Protein AF-A0A7Y3B6V1-F1 (afdb_monomer)

Sequence (100 aa):
MSAAIKAQRRPLSRLDRAIIALHGVVAVVFGIIGFLEADDPGWRDLQRFVIVMLVGLWVSGIVVVGVLARLVGNQVVRAVLLLAGPLLGIALLIGASTIG

Structure (mmCIF, N/CA/C/O backbone):
data_AF-A0A7Y3B6V1-F1
#
_entry.id   AF-A0A7Y3B6V1-F1
#
loop_
_atom_site.group_PDB
_atom_site.id
_atom_site.type_symbol
_atom_site.label_atom_id
_atom_site.label_alt_id
_atom_site.label_comp_id
_atom_site.label_asym_id
_atom_site.label_entity_id
_atom_site.label_seq_id
_atom_site.pdbx_PDB_ins_code
_atom_site.Cartn_x
_atom_site.Cartn_y
_atom_site.Cartn_z
_atom_site.occupancy
_atom_site.B_iso_or_equiv
_atom_site.auth_seq_id
_atom_site.auth_comp_id
_atom_site.auth_asym_id
_atom_site.auth_atom_id
_atom_site.pdbx_PDB_model_num
ATOM 1 N N . MET A 1 1 ? -24.713 -19.351 11.333 1.00 49.31 1 MET A N 1
ATOM 2 C CA . MET A 1 1 ? -23.521 -18.481 11.499 1.00 49.31 1 MET A CA 1
ATOM 3 C C . MET A 1 1 ? -23.397 -18.084 12.966 1.00 49.31 1 MET A C 1
ATOM 5 O O . MET A 1 1 ? -24.277 -17.395 13.462 1.00 49.31 1 MET A O 1
ATOM 9 N N . SER A 1 2 ? -22.369 -18.574 13.667 1.00 51.47 2 SER A N 1
ATOM 10 C CA . SER A 1 2 ? -22.216 -18.419 15.126 1.00 51.47 2 SER A CA 1
ATOM 11 C C . SER A 1 2 ? -21.959 -16.964 15.548 1.00 51.47 2 SER A C 1
ATOM 13 O O . SER A 1 2 ? -21.202 -16.245 14.890 1.00 51.47 2 SER A O 1
ATOM 15 N N . ALA A 1 3 ? -22.547 -16.544 16.674 1.00 48.59 3 ALA A N 1
ATOM 16 C CA . ALA A 1 3 ? -22.351 -15.235 17.309 1.00 48.59 3 ALA A CA 1
ATOM 17 C C . ALA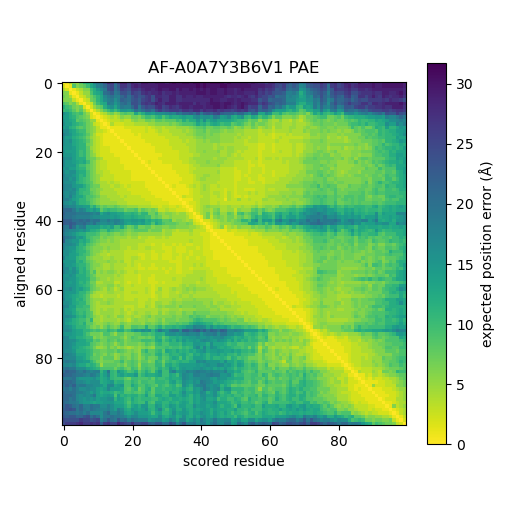 A 1 3 ? -20.869 -14.910 17.609 1.00 48.59 3 ALA A C 1
ATOM 19 O O . ALA A 1 3 ? -20.502 -13.737 17.676 1.00 48.59 3 ALA A O 1
ATOM 20 N N . ALA A 1 4 ? -20.001 -15.927 17.670 1.00 46.53 4 ALA A N 1
ATOM 21 C CA . ALA A 1 4 ? -18.551 -15.776 17.792 1.00 46.53 4 ALA A CA 1
ATOM 22 C C . ALA A 1 4 ? -17.911 -15.006 16.616 1.00 46.53 4 ALA A C 1
ATOM 24 O O . ALA A 1 4 ? -16.984 -14.229 16.826 1.00 46.53 4 ALA A O 1
ATOM 25 N N . ILE A 1 5 ? -18.449 -15.129 15.393 1.00 48.66 5 ILE A N 1
ATOM 26 C CA . ILE A 1 5 ? -17.951 -14.386 14.217 1.00 48.66 5 ILE A CA 1
ATOM 27 C C . ILE A 1 5 ? -18.364 -12.904 14.289 1.00 48.66 5 ILE A C 1
ATOM 29 O O . ILE A 1 5 ? -17.632 -12.026 13.831 1.00 48.66 5 ILE A O 1
ATOM 33 N N . LYS A 1 6 ? -19.522 -12.604 14.896 1.00 47.41 6 LYS A N 1
ATOM 34 C CA . LYS A 1 6 ? -20.002 -11.226 15.101 1.00 47.41 6 LYS A CA 1
ATOM 35 C C . LYS A 1 6 ? -19.250 -10.503 16.224 1.00 47.41 6 LYS A C 1
ATOM 37 O O . LYS A 1 6 ? -19.069 -9.294 16.133 1.00 4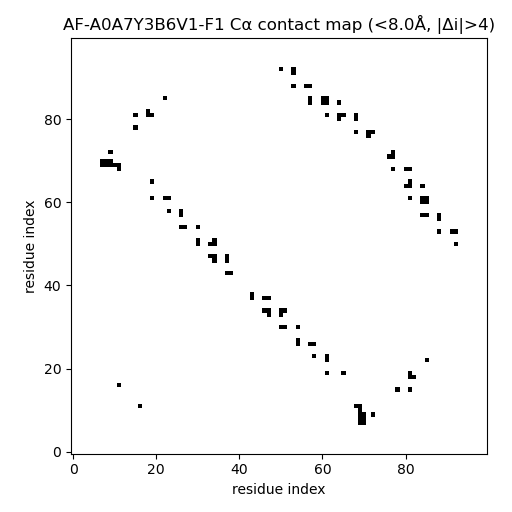7.41 6 LYS A O 1
ATOM 42 N N . ALA A 1 7 ? -18.782 -11.226 17.243 1.00 47.09 7 ALA A N 1
ATOM 43 C CA . ALA A 1 7 ? -18.111 -10.653 18.412 1.00 47.09 7 ALA A CA 1
ATOM 44 C C . ALA A 1 7 ? -16.664 -10.174 18.157 1.00 47.09 7 ALA A C 1
ATOM 46 O O . ALA A 1 7 ? -16.129 -9.403 18.950 1.00 47.09 7 ALA A O 1
ATOM 47 N N . GLN A 1 8 ? -16.017 -10.600 17.066 1.00 49.47 8 GLN A N 1
ATOM 48 C CA . GLN A 1 8 ? -14.555 -10.496 16.932 1.00 49.47 8 GLN A CA 1
ATOM 49 C C . GLN A 1 8 ? -14.035 -9.375 16.017 1.00 49.47 8 GLN A C 1
ATOM 51 O O . GLN A 1 8 ? -12.827 -9.211 15.881 1.00 49.47 8 GLN A O 1
ATOM 56 N N . ARG A 1 9 ? -14.908 -8.581 15.385 1.00 55.62 9 ARG A N 1
ATOM 57 C CA . ARG A 1 9 ? -14.488 -7.448 14.542 1.00 55.62 9 ARG A CA 1
ATOM 58 C C . ARG A 1 9 ? -14.760 -6.143 15.270 1.00 55.62 9 ARG A C 1
ATOM 60 O O . ARG A 1 9 ? -15.802 -5.525 15.061 1.00 55.62 9 ARG A O 1
ATOM 67 N N . ARG A 1 10 ? -13.825 -5.707 16.119 1.00 66.19 10 ARG A N 1
AT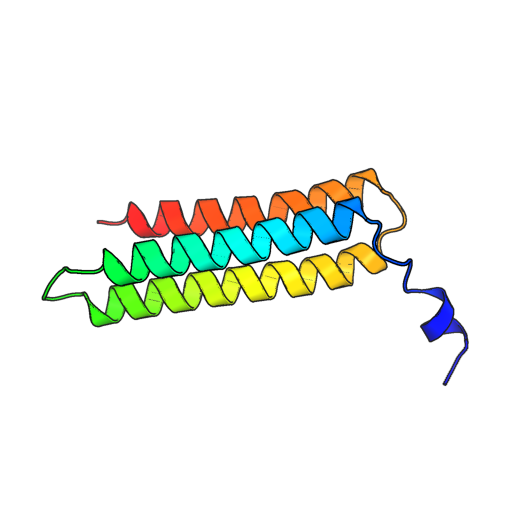OM 68 C CA . ARG A 1 10 ? -13.900 -4.343 16.656 1.00 66.19 10 ARG A CA 1
ATOM 69 C C . ARG A 1 10 ? -13.857 -3.362 15.475 1.00 66.19 10 ARG A C 1
ATOM 71 O O . ARG A 1 10 ? -12.989 -3.505 14.608 1.00 66.19 10 ARG A O 1
ATOM 78 N N . PRO A 1 11 ? -14.799 -2.408 15.384 1.00 71.75 11 PRO A N 1
ATOM 79 C CA . PRO A 1 11 ? -14.816 -1.461 14.282 1.00 71.75 11 PRO A CA 1
ATOM 80 C C . PRO A 1 11 ? -13.541 -0.616 14.313 1.00 71.75 11 PRO A C 1
ATOM 82 O O . PRO A 1 11 ? -13.116 -0.152 15.371 1.00 71.75 11 PRO A O 1
ATOM 85 N N . LEU A 1 12 ? -12.937 -0.419 13.140 1.00 74.62 12 LEU A N 1
ATOM 86 C CA . LEU A 1 12 ? -11.792 0.476 12.983 1.00 74.62 12 LEU A CA 1
ATOM 87 C C . LEU A 1 12 ? -12.204 1.896 13.378 1.00 74.62 12 LEU A C 1
ATOM 89 O O . LEU A 1 12 ? -13.253 2.384 12.926 1.00 74.62 12 LEU A O 1
ATOM 93 N N . SER A 1 13 ? -11.370 2.535 14.198 1.00 81.88 13 SER A N 1
ATOM 94 C CA . SER A 1 13 ? -11.548 3.920 14.626 1.00 81.88 13 SER A CA 1
ATOM 95 C C . SER A 1 13 ? -11.461 4.872 13.426 1.00 81.88 13 SER A C 1
ATOM 97 O O . SER A 1 13 ? -10.963 4.502 12.359 1.00 81.88 13 SER A O 1
ATOM 99 N N . ARG A 1 14 ? -11.935 6.117 13.577 1.00 83.44 14 ARG A N 1
ATOM 100 C CA . ARG A 1 14 ? -11.766 7.141 12.528 1.00 83.44 14 ARG A CA 1
ATOM 101 C C . ARG A 1 14 ? -10.288 7.346 12.183 1.00 83.44 14 ARG A C 1
ATOM 103 O O . ARG A 1 14 ? -9.960 7.458 11.007 1.00 83.44 14 ARG A O 1
ATOM 110 N N . LEU A 1 15 ? -9.421 7.319 13.196 1.00 78.38 15 LEU A N 1
ATOM 111 C CA . LEU A 1 15 ? -7.978 7.452 13.031 1.00 78.38 15 LEU A CA 1
ATOM 112 C C . LEU A 1 15 ? -7.382 6.259 12.271 1.00 78.38 15 LEU A C 1
ATOM 114 O O . LEU A 1 15 ? -6.644 6.472 11.321 1.00 78.38 15 LEU A O 1
ATOM 118 N N . ASP A 1 16 ? -7.759 5.019 12.603 1.00 80.31 16 ASP A N 1
ATOM 119 C CA . ASP A 1 16 ? -7.244 3.833 11.895 1.00 80.31 16 ASP A CA 1
ATOM 120 C C . ASP A 1 16 ? -7.617 3.874 10.408 1.00 80.31 16 ASP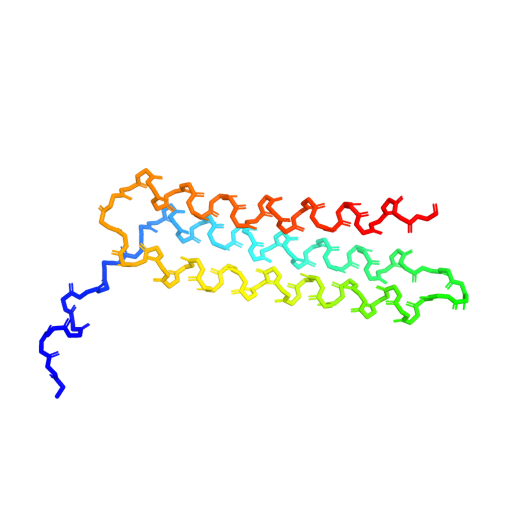 A C 1
ATOM 122 O O . ASP A 1 16 ? -6.819 3.524 9.544 1.00 80.31 16 ASP A O 1
ATOM 126 N N . ARG A 1 17 ? -8.847 4.310 10.101 1.00 81.56 17 ARG A N 1
ATOM 127 C CA . ARG A 1 17 ? -9.316 4.451 8.717 1.00 81.56 17 ARG A CA 1
ATOM 128 C C . ARG A 1 17 ? -8.559 5.549 7.983 1.00 81.56 17 ARG A C 1
ATOM 130 O O . ARG A 1 17 ? -8.197 5.339 6.833 1.00 81.56 17 ARG A O 1
ATOM 137 N N . ALA A 1 18 ? -8.312 6.683 8.641 1.00 83.06 18 ALA A N 1
ATOM 138 C CA . ALA A 1 18 ? -7.519 7.771 8.079 1.00 83.06 18 ALA A CA 1
ATOM 139 C C . ALA A 1 18 ? -6.081 7.319 7.789 1.00 83.06 18 ALA A C 1
ATOM 141 O O . ALA A 1 18 ? -5.569 7.592 6.710 1.00 83.06 18 ALA A O 1
ATOM 142 N N . ILE A 1 19 ? -5.470 6.555 8.701 1.00 81.12 19 ILE A N 1
ATOM 143 C CA . ILE A 1 19 ? -4.139 5.968 8.516 1.00 81.12 19 ILE A CA 1
ATOM 144 C C . ILE A 1 19 ? -4.139 5.012 7.317 1.00 81.12 19 ILE A C 1
ATOM 146 O O . ILE A 1 19 ? -3.286 5.133 6.446 1.00 81.12 19 ILE A O 1
ATOM 150 N N . ILE A 1 20 ? -5.099 4.088 7.222 1.00 82.62 20 ILE A N 1
ATOM 151 C CA . ILE A 1 20 ? -5.199 3.155 6.085 1.00 82.62 20 ILE A CA 1
ATOM 152 C C . ILE A 1 20 ? -5.387 3.908 4.760 1.00 82.62 20 ILE A C 1
ATOM 154 O O . ILE A 1 20 ? -4.727 3.585 3.774 1.00 82.62 20 ILE A O 1
ATOM 158 N N . ALA A 1 21 ? -6.263 4.915 4.736 1.00 83.88 21 ALA A N 1
ATOM 159 C CA . ALA A 1 21 ? -6.526 5.716 3.545 1.00 83.88 21 ALA A CA 1
ATOM 160 C C . ALA A 1 21 ? -5.286 6.506 3.106 1.00 83.88 21 ALA A C 1
ATOM 162 O O . ALA A 1 21 ? -4.928 6.464 1.932 1.00 83.88 21 ALA A O 1
ATOM 163 N N . LEU A 1 22 ? -4.601 7.161 4.049 1.00 85.00 22 LEU A N 1
ATOM 164 C CA . LEU A 1 22 ? -3.356 7.878 3.787 1.00 85.00 22 LEU A CA 1
ATOM 165 C C . LEU A 1 22 ? -2.310 6.947 3.166 1.00 85.00 22 LEU A C 1
ATOM 167 O O . LEU A 1 22 ? -1.706 7.293 2.159 1.00 85.00 22 LEU A O 1
ATOM 171 N N . HIS A 1 23 ? -2.149 5.739 3.706 1.00 82.12 23 HIS A N 1
ATOM 172 C CA . HIS A 1 23 ? -1.202 4.767 3.163 1.00 82.12 23 HIS A CA 1
ATOM 173 C C . HIS A 1 23 ? -1.571 4.271 1.768 1.00 82.12 23 HIS A C 1
ATOM 175 O O . HIS A 1 23 ? -0.684 4.120 0.933 1.00 82.12 23 HIS A O 1
ATOM 181 N N . GLY A 1 24 ? -2.860 4.061 1.492 1.00 82.44 24 GLY A N 1
ATOM 182 C CA . GLY A 1 24 ? -3.318 3.743 0.141 1.00 82.44 24 GLY A CA 1
ATOM 183 C C . GLY A 1 24 ? -2.951 4.845 -0.855 1.00 82.44 24 GLY A C 1
ATOM 184 O O . GLY A 1 24 ? -2.419 4.552 -1.921 1.00 82.44 24 GLY A O 1
ATOM 185 N N . VAL A 1 25 ? -3.159 6.113 -0.482 1.00 86.69 25 VAL A N 1
ATOM 186 C CA . VAL A 1 25 ? -2.785 7.266 -1.317 1.00 86.69 25 VAL A CA 1
ATOM 187 C C . VAL A 1 25 ? -1.274 7.318 -1.542 1.00 86.69 25 VAL A C 1
ATOM 189 O O . VAL A 1 25 ? -0.840 7.450 -2.682 1.00 86.69 25 VAL A O 1
ATOM 192 N N . VAL A 1 26 ? -0.470 7.166 -0.486 1.00 84.50 26 VAL A N 1
ATOM 193 C CA . VAL A 1 26 ? 0.998 7.184 -0.590 1.00 84.50 26 VAL A CA 1
ATOM 194 C C . VAL A 1 26 ? 1.497 6.065 -1.509 1.00 84.50 26 VAL A C 1
ATOM 196 O O . VAL A 1 26 ? 2.291 6.338 -2.405 1.00 84.50 26 VAL A O 1
ATOM 199 N N . ALA A 1 27 ? 0.999 4.835 -1.352 1.00 82.69 27 ALA A N 1
ATOM 200 C CA . ALA A 1 27 ? 1.398 3.707 -2.195 1.00 82.69 27 ALA A CA 1
ATOM 201 C C . ALA A 1 27 ? 1.100 3.961 -3.683 1.00 82.69 27 ALA A C 1
ATOM 203 O O . ALA A 1 27 ? 1.928 3.659 -4.541 1.00 82.69 27 ALA A O 1
ATOM 204 N N . VAL A 1 28 ? -0.056 4.560 -3.992 1.00 85.44 28 VAL A N 1
ATOM 205 C CA . VAL A 1 28 ? -0.431 4.920 -5.368 1.00 85.44 28 VAL A CA 1
ATOM 206 C C . VAL A 1 28 ? 0.479 6.016 -5.922 1.00 85.44 28 VAL A C 1
ATOM 208 O O . VAL A 1 28 ? 0.987 5.872 -7.030 1.00 85.44 28 VAL A O 1
ATOM 211 N N . VAL A 1 29 ? 0.716 7.089 -5.162 1.00 86.00 29 VAL A N 1
ATOM 212 C CA . VAL A 1 29 ? 1.552 8.217 -5.608 1.00 86.00 29 VAL A CA 1
ATOM 213 C C . VAL A 1 29 ? 2.984 7.763 -5.887 1.00 86.00 29 VAL A C 1
ATOM 215 O O . VAL A 1 29 ? 3.496 8.017 -6.974 1.00 86.00 29 VAL A O 1
ATOM 218 N N . PHE A 1 30 ? 3.610 7.038 -4.956 1.00 81.44 30 PHE A N 1
ATOM 219 C CA . PHE A 1 30 ? 4.966 6.513 -5.149 1.00 81.44 30 PHE A CA 1
ATOM 220 C C . PHE A 1 30 ? 5.038 5.499 -6.291 1.00 81.44 30 PHE A C 1
ATOM 222 O O . PHE A 1 30 ? 5.999 5.510 -7.055 1.00 81.44 30 PHE A O 1
ATOM 229 N N . GLY A 1 31 ? 4.012 4.658 -6.444 1.00 80.44 31 GLY A N 1
ATOM 230 C CA . GLY A 1 31 ? 3.920 3.729 -7.563 1.00 80.44 31 GLY A CA 1
ATOM 231 C C . GLY A 1 31 ? 3.888 4.428 -8.919 1.00 80.44 31 GLY A C 1
ATOM 232 O O . GLY A 1 31 ? 4.601 4.016 -9.829 1.00 80.44 31 GLY A O 1
ATOM 233 N N . ILE A 1 32 ? 3.102 5.502 -9.045 1.00 83.50 32 ILE A N 1
ATOM 234 C CA . ILE A 1 32 ? 3.022 6.301 -10.275 1.00 83.50 32 ILE A CA 1
ATOM 235 C C . ILE A 1 32 ? 4.361 6.979 -10.561 1.00 83.50 32 ILE A C 1
ATOM 237 O O . ILE A 1 32 ? 4.851 6.871 -11.681 1.00 83.50 32 ILE A O 1
ATOM 241 N N . ILE A 1 33 ? 4.959 7.645 -9.567 1.00 82.00 33 ILE A N 1
ATOM 242 C CA . ILE A 1 33 ? 6.246 8.336 -9.734 1.00 82.00 33 ILE A CA 1
ATOM 243 C C . ILE A 1 33 ? 7.319 7.342 -10.180 1.00 82.00 33 ILE A C 1
ATOM 245 O O . ILE A 1 33 ? 7.905 7.530 -11.241 1.00 82.00 33 ILE A O 1
ATOM 249 N N . GLY A 1 34 ? 7.496 6.235 -9.451 1.00 78.50 34 GLY A N 1
ATOM 250 C CA . GLY A 1 34 ? 8.485 5.221 -9.812 1.00 78.50 34 GLY A CA 1
ATOM 251 C C . GLY A 1 34 ? 8.243 4.639 -11.207 1.00 78.50 34 GLY A C 1
ATOM 252 O O . GLY A 1 34 ? 9.181 4.462 -11.976 1.00 78.50 34 GLY A O 1
ATOM 253 N N . PHE A 1 35 ? 6.984 4.380 -11.576 1.00 81.06 35 PHE A N 1
ATOM 254 C CA . PHE A 1 35 ? 6.652 3.842 -12.898 1.00 81.06 35 PHE A CA 1
ATOM 255 C C . PHE A 1 35 ? 7.002 4.811 -14.037 1.00 81.06 35 PHE A C 1
ATOM 257 O O . PHE A 1 35 ? 7.442 4.368 -15.101 1.00 81.06 35 PHE A O 1
ATOM 264 N N . LEU A 1 36 ? 6.789 6.114 -13.826 1.00 82.31 36 LEU A N 1
ATOM 265 C CA . LEU A 1 36 ? 7.116 7.158 -14.797 1.00 82.31 36 LEU A CA 1
ATOM 266 C C . LEU A 1 36 ? 8.624 7.428 -14.871 1.00 82.31 36 LEU A C 1
ATOM 268 O O . LEU A 1 36 ? 9.122 7.686 -15.960 1.00 82.31 36 LEU A O 1
ATOM 272 N N . GLU A 1 37 ? 9.340 7.339 -13.748 1.00 80.88 37 GLU A N 1
ATOM 273 C CA . GLU A 1 37 ? 10.794 7.551 -13.673 1.00 80.88 37 GLU A CA 1
ATOM 274 C C . GLU A 1 37 ? 11.619 6.342 -14.142 1.00 80.88 37 GLU A C 1
ATOM 276 O O . GLU A 1 37 ? 12.800 6.489 -14.450 1.00 80.88 37 GLU A O 1
ATOM 281 N N . ALA A 1 38 ? 11.015 5.154 -14.244 1.00 77.31 38 ALA A N 1
ATOM 282 C CA . ALA A 1 38 ? 11.642 3.977 -14.838 1.00 77.31 38 ALA A CA 1
ATOM 283 C C . ALA A 1 38 ? 11.839 4.180 -16.351 1.00 77.31 38 ALA A C 1
ATOM 285 O O . ALA A 1 38 ? 10.985 3.796 -17.161 1.00 77.31 38 ALA A O 1
ATOM 286 N N . ASP A 1 39 ? 12.953 4.811 -16.725 1.00 77.81 39 ASP A N 1
ATOM 287 C CA . ASP A 1 39 ? 13.234 5.235 -18.099 1.00 77.81 39 ASP A CA 1
ATOM 288 C C . ASP A 1 39 ? 14.498 4.597 -18.705 1.00 77.81 39 ASP A C 1
ATOM 290 O O . ASP A 1 39 ? 14.772 4.798 -19.891 1.00 77.81 39 ASP A O 1
ATOM 294 N N . ASP A 1 40 ? 15.201 3.732 -17.963 1.00 79.38 40 ASP A N 1
ATOM 295 C CA . ASP A 1 40 ? 16.398 3.029 -18.442 1.00 79.38 40 ASP A CA 1
ATOM 296 C C . ASP A 1 40 ? 16.093 2.096 -19.629 1.00 79.38 40 ASP A C 1
ATOM 298 O O . ASP A 1 40 ? 15.411 1.082 -19.453 1.00 79.38 40 ASP A O 1
ATOM 302 N N . PRO A 1 41 ? 16.625 2.346 -20.842 1.00 76.44 41 PRO A N 1
ATOM 303 C CA . PRO A 1 41 ? 16.212 1.638 -22.059 1.00 76.44 41 PRO A CA 1
ATOM 304 C C . PRO A 1 41 ? 16.394 0.113 -22.023 1.00 76.44 41 PRO A C 1
ATOM 306 O O . PRO A 1 41 ? 15.633 -0.604 -22.664 1.00 76.44 41 PRO A O 1
ATOM 309 N N . GLY A 1 42 ? 17.38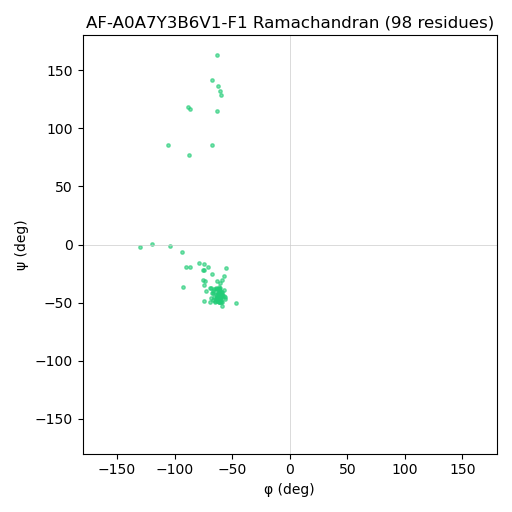9 -0.388 -21.283 1.00 82.19 42 GLY A N 1
ATOM 310 C CA . GLY A 1 42 ? 17.667 -1.826 -21.167 1.00 82.19 42 GLY A CA 1
ATOM 311 C C . GLY A 1 42 ? 16.867 -2.550 -20.079 1.00 82.19 42 GLY A C 1
ATOM 312 O O . GLY A 1 42 ? 16.748 -3.770 -20.127 1.00 82.19 42 GLY A O 1
ATOM 313 N N . TRP A 1 43 ? 16.314 -1.814 -19.110 1.00 84.88 43 TRP A N 1
ATOM 314 C CA . TRP A 1 43 ? 15.730 -2.380 -17.885 1.00 84.88 43 TRP A CA 1
ATOM 315 C C . TRP A 1 43 ? 14.329 -1.859 -17.567 1.00 84.88 43 TRP A C 1
ATOM 317 O O . TRP A 1 43 ? 13.714 -2.321 -16.609 1.00 84.88 43 TRP A O 1
ATOM 327 N N . ARG A 1 44 ? 13.799 -0.939 -18.377 1.00 82.00 44 ARG A N 1
ATOM 328 C CA . ARG A 1 44 ? 12.513 -0.255 -18.194 1.00 82.00 44 ARG A CA 1
ATOM 329 C C . ARG A 1 44 ? 11.369 -1.189 -17.827 1.00 82.00 44 ARG A C 1
ATOM 331 O O . ARG A 1 44 ? 10.664 -0.940 -16.854 1.00 82.00 44 ARG A O 1
ATOM 338 N N . AS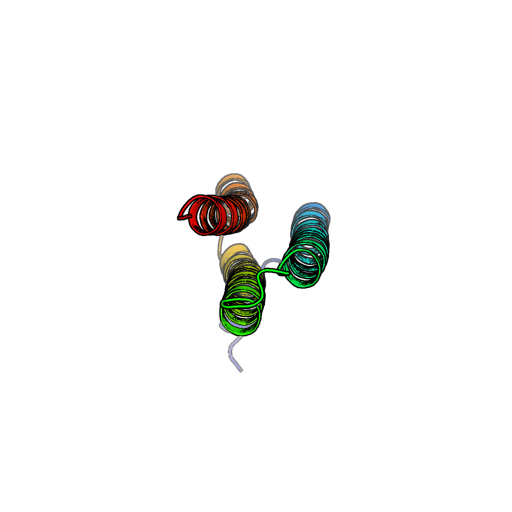P A 1 45 ? 11.188 -2.266 -18.585 1.00 84.38 45 ASP A N 1
ATOM 339 C CA . ASP A 1 45 ? 10.079 -3.195 -18.356 1.00 84.38 45 ASP A CA 1
ATOM 340 C C . ASP A 1 45 ? 10.251 -3.969 -17.043 1.00 84.38 45 ASP A C 1
ATOM 342 O O . ASP A 1 45 ? 9.280 -4.152 -16.306 1.00 84.38 45 ASP A O 1
ATOM 346 N N . LEU A 1 46 ? 11.489 -4.348 -16.697 1.00 83.00 46 LEU A N 1
ATOM 347 C CA . LEU A 1 46 ? 11.792 -4.991 -15.419 1.00 83.00 46 LEU A CA 1
ATOM 348 C C . LEU A 1 46 ? 11.602 -4.022 -14.245 1.00 83.00 46 LEU A C 1
ATOM 350 O O . LEU A 1 46 ? 10.966 -4.387 -13.261 1.00 83.00 46 LEU A O 1
ATOM 354 N N . GLN A 1 47 ? 12.102 -2.788 -14.346 1.00 78.25 47 GLN A N 1
ATOM 355 C CA . GLN A 1 47 ? 11.936 -1.751 -13.322 1.00 78.25 47 GLN A CA 1
ATOM 356 C C . GLN A 1 47 ? 10.451 -1.458 -13.080 1.00 78.25 47 GLN A C 1
ATOM 358 O O . GLN A 1 47 ? 9.987 -1.513 -11.941 1.00 78.25 47 GLN A O 1
ATOM 363 N N . ARG A 1 48 ? 9.669 -1.236 -14.144 1.00 82.69 48 ARG A N 1
ATOM 364 C CA . ARG A 1 48 ? 8.214 -1.028 -14.059 1.00 82.69 48 ARG A CA 1
ATOM 365 C C . ARG A 1 48 ? 7.502 -2.218 -13.431 1.00 82.69 48 ARG A C 1
ATOM 367 O O . ARG A 1 48 ? 6.643 -2.024 -12.573 1.00 82.69 48 ARG A O 1
ATOM 374 N N . PHE A 1 49 ? 7.873 -3.439 -13.816 1.00 83.50 49 PHE A N 1
ATOM 375 C CA . PHE A 1 49 ? 7.340 -4.654 -13.206 1.00 83.50 49 PHE A CA 1
ATOM 376 C C . PHE A 1 49 ? 7.641 -4.715 -11.703 1.00 83.50 49 PHE A C 1
ATOM 378 O O . PHE A 1 49 ? 6.729 -4.941 -10.908 1.00 83.50 49 PHE A O 1
ATOM 385 N N . VAL A 1 50 ? 8.888 -4.461 -11.297 1.00 80.44 50 VAL A N 1
ATOM 386 C CA . VAL A 1 50 ? 9.308 -4.453 -9.888 1.00 80.44 50 VAL A CA 1
ATOM 387 C C . VAL A 1 50 ? 8.553 -3.384 -9.098 1.00 80.44 50 VAL A C 1
ATOM 389 O O . VAL A 1 50 ? 8.046 -3.678 -8.019 1.00 80.44 50 VAL A O 1
ATOM 392 N N . ILE A 1 51 ? 8.397 -2.177 -9.643 1.00 81.44 51 ILE A N 1
ATOM 393 C CA . ILE A 1 51 ? 7.640 -1.093 -9.005 1.00 81.44 51 ILE A CA 1
ATOM 394 C C . ILE A 1 51 ? 6.177 -1.497 -8.800 1.00 81.44 51 ILE A C 1
ATOM 396 O O . ILE A 1 51 ? 5.665 -1.397 -7.685 1.00 81.44 51 ILE A O 1
ATOM 400 N N . VAL A 1 52 ? 5.511 -2.022 -9.833 1.00 83.25 52 VAL A N 1
ATOM 401 C CA . VAL A 1 52 ? 4.120 -2.497 -9.729 1.00 83.25 52 VAL A CA 1
ATOM 402 C C . VAL A 1 52 ? 4.001 -3.636 -8.714 1.00 83.25 52 VAL A C 1
ATOM 404 O O . VAL A 1 52 ? 3.069 -3.645 -7.908 1.00 83.25 52 VAL A O 1
ATOM 407 N N . MET A 1 53 ? 4.954 -4.570 -8.703 1.00 83.62 53 MET A N 1
ATOM 408 C CA . MET A 1 53 ? 4.999 -5.673 -7.743 1.00 83.62 53 MET A CA 1
ATOM 409 C C . MET A 1 53 ? 5.150 -5.164 -6.304 1.00 83.62 53 MET A C 1
ATOM 411 O O . MET A 1 53 ? 4.423 -5.614 -5.419 1.00 83.62 53 MET A O 1
ATOM 415 N N . LEU A 1 54 ? 6.047 -4.207 -6.060 1.00 79.62 54 LEU A N 1
ATOM 416 C CA . LEU A 1 54 ? 6.279 -3.625 -4.736 1.00 79.62 54 LEU A CA 1
ATOM 417 C C . LEU A 1 54 ? 5.070 -2.817 -4.248 1.00 79.62 54 LEU A C 1
ATOM 419 O O . LEU A 1 54 ? 4.674 -2.945 -3.090 1.00 79.62 54 LEU A O 1
ATOM 423 N N . VAL A 1 55 ? 4.424 -2.053 -5.132 1.00 83.69 55 VAL A N 1
ATOM 424 C CA . VAL A 1 55 ? 3.164 -1.355 -4.830 1.00 83.69 55 VAL A CA 1
ATOM 425 C C . VAL A 1 55 ? 2.057 -2.359 -4.506 1.00 83.69 55 VAL A C 1
ATOM 427 O O . VAL A 1 55 ? 1.353 -2.199 -3.510 1.00 83.69 55 VAL A O 1
ATOM 430 N N . GLY A 1 56 ? 1.925 -3.427 -5.298 1.00 82.81 56 GLY A N 1
ATOM 431 C CA . GLY A 1 56 ? 0.966 -4.503 -5.050 1.00 82.81 56 GLY A CA 1
ATOM 432 C C . GLY A 1 56 ? 1.194 -5.183 -3.700 1.00 82.81 56 GLY A C 1
ATOM 433 O O . GLY A 1 56 ? 0.249 -5.373 -2.929 1.00 82.81 56 GLY A O 1
ATOM 434 N N . LEU A 1 57 ? 2.455 -5.471 -3.367 1.00 81.94 57 LEU A N 1
ATOM 435 C CA . LEU A 1 57 ? 2.843 -6.021 -2.073 1.00 81.94 57 LEU A CA 1
ATOM 436 C C . LEU A 1 57 ? 2.476 -5.062 -0.935 1.00 81.94 57 LEU A C 1
ATOM 438 O O . LEU A 1 57 ? 1.879 -5.486 0.054 1.00 81.94 57 LEU A O 1
ATOM 442 N N . TRP A 1 58 ? 2.743 -3.768 -1.091 1.00 81.50 58 TRP A N 1
ATOM 443 C CA . TRP A 1 58 ? 2.395 -2.761 -0.093 1.00 81.50 58 TRP A CA 1
ATOM 444 C C . TRP A 1 58 ? 0.880 -2.673 0.129 1.00 81.50 58 TRP A C 1
ATOM 446 O O . TRP A 1 58 ? 0.417 -2.767 1.270 1.00 81.50 58 TRP A O 1
ATOM 456 N N . VAL A 1 59 ? 0.085 -2.585 -0.940 1.00 82.94 59 VAL A N 1
ATOM 457 C CA . VAL A 1 59 ? -1.385 -2.576 -0.851 1.00 82.94 59 VAL A CA 1
ATOM 458 C C . VAL A 1 59 ? -1.894 -3.846 -0.167 1.00 82.94 59 VAL A C 1
ATOM 460 O O . VAL A 1 59 ? -2.742 -3.766 0.725 1.00 82.94 59 VAL A O 1
ATOM 463 N N . SER A 1 60 ? -1.339 -5.013 -0.509 1.00 80.38 60 SER A N 1
ATOM 464 C CA . SER A 1 60 ? -1.689 -6.276 0.150 1.00 80.38 60 SER A CA 1
ATOM 465 C C . SER A 1 60 ? -1.363 -6.253 1.651 1.00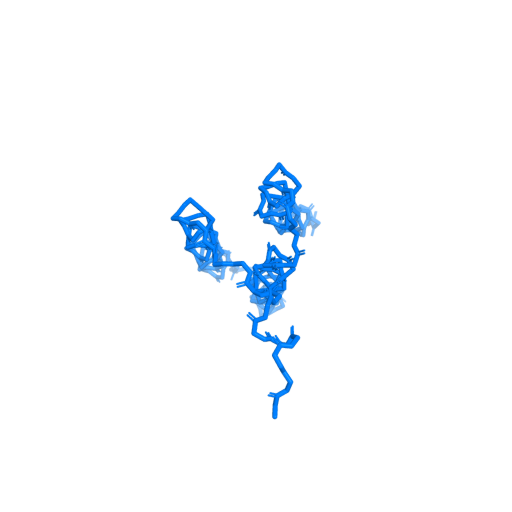 80.38 60 SER A C 1
ATOM 467 O O . SER A 1 60 ? -2.192 -6.658 2.468 1.00 80.38 60 SER A O 1
ATOM 469 N N . GLY A 1 61 ? -0.220 -5.673 2.035 1.00 79.00 61 GLY A N 1
ATOM 470 C CA . GLY A 1 61 ? 0.182 -5.474 3.424 1.00 79.00 61 GLY A CA 1
ATOM 471 C C . GLY A 1 61 ? -0.788 -4.578 4.193 1.00 79.00 61 GLY A C 1
ATOM 472 O O . GLY A 1 61 ? -1.200 -4.937 5.294 1.00 79.00 61 GLY A O 1
ATOM 473 N N . ILE A 1 62 ? -1.237 -3.465 3.601 1.00 80.19 62 ILE A N 1
ATOM 474 C CA . ILE A 1 62 ? -2.250 -2.578 4.202 1.00 80.19 62 ILE A CA 1
ATOM 475 C C . ILE A 1 62 ? -3.552 -3.346 4.471 1.00 80.19 62 ILE A C 1
ATOM 477 O O . ILE A 1 62 ? -4.144 -3.203 5.544 1.00 80.19 62 ILE A O 1
ATOM 481 N N . VAL A 1 63 ? -3.994 -4.187 3.530 1.00 82.31 63 VAL A N 1
ATOM 482 C CA . VAL A 1 63 ? -5.206 -5.006 3.689 1.00 82.31 63 VAL A CA 1
ATOM 483 C C . VAL A 1 63 ? -5.035 -6.024 4.817 1.00 82.31 63 VAL A C 1
ATOM 485 O O . VAL A 1 63 ? -5.889 -6.095 5.704 1.00 82.31 63 VAL A O 1
ATOM 488 N N . VAL A 1 64 ? -3.932 -6.779 4.825 1.00 82.31 64 VAL A N 1
ATOM 489 C CA . VAL A 1 64 ? -3.637 -7.785 5.859 1.00 82.31 64 VAL A CA 1
ATOM 490 C C . VAL A 1 64 ? -3.555 -7.134 7.239 1.00 82.31 64 VAL A C 1
ATOM 492 O O . VAL A 1 64 ? -4.241 -7.567 8.166 1.00 82.31 64 VAL A O 1
ATOM 495 N N . VAL A 1 65 ? -2.795 -6.047 7.374 1.00 78.88 65 VAL A N 1
ATOM 496 C CA . VAL A 1 65 ? -2.673 -5.292 8.626 1.00 78.88 65 VAL A CA 1
ATOM 497 C C . VAL A 1 65 ? -4.022 -4.717 9.050 1.00 78.88 65 VAL A C 1
ATOM 499 O O . VAL A 1 65 ? -4.380 -4.814 10.220 1.00 78.88 65 VAL A O 1
ATOM 502 N N . GLY A 1 66 ? -4.821 -4.183 8.125 1.00 76.50 66 GLY A N 1
ATOM 503 C CA . GLY A 1 66 ? -6.164 -3.678 8.414 1.00 76.50 66 GLY A CA 1
ATOM 504 C C . GLY A 1 66 ? -7.128 -4.762 8.911 1.00 76.50 66 GLY A C 1
ATOM 505 O O . GLY A 1 66 ? -8.010 -4.476 9.725 1.00 76.50 66 GLY A O 1
ATOM 506 N N . VAL A 1 67 ? -6.960 -6.011 8.463 1.00 80.81 67 VAL A N 1
ATOM 507 C CA . VAL A 1 67 ? -7.700 -7.175 8.972 1.00 80.81 67 VAL A CA 1
ATOM 508 C C . VAL A 1 67 ? -7.187 -7.586 10.352 1.00 80.81 67 VAL A C 1
ATOM 510 O O . VAL A 1 67 ? -7.997 -7.727 11.269 1.00 80.81 67 VAL A O 1
ATOM 513 N N . LEU A 1 68 ? -5.870 -7.714 10.534 1.00 77.19 68 LEU A N 1
ATOM 514 C CA . LEU A 1 68 ? -5.251 -8.075 11.816 1.00 77.19 68 LEU A CA 1
ATOM 515 C C . LEU A 1 68 ? -5.540 -7.036 12.906 1.00 77.19 68 LEU A C 1
ATOM 517 O O . LEU A 1 68 ? -5.863 -7.393 14.035 1.00 77.19 68 LEU A O 1
ATOM 521 N N . ALA A 1 69 ? -5.541 -5.751 12.557 1.00 75.12 69 ALA A N 1
ATOM 522 C CA . ALA A 1 69 ? -5.876 -4.644 13.447 1.00 75.12 69 ALA A CA 1
ATOM 523 C C . ALA A 1 69 ? -7.279 -4.776 14.067 1.00 75.12 69 ALA A C 1
ATOM 525 O O . ALA A 1 69 ? -7.508 -4.296 15.176 1.00 75.12 69 ALA A O 1
ATOM 526 N N . ARG A 1 70 ? -8.218 -5.456 13.392 1.00 74.12 70 ARG A N 1
ATOM 527 C CA . ARG A 1 70 ? -9.568 -5.723 13.925 1.00 74.12 70 ARG A CA 1
ATOM 528 C C . ARG A 1 70 ? -9.577 -6.799 15.010 1.00 74.12 70 ARG A C 1
ATOM 530 O O . ARG A 1 70 ? -10.522 -6.833 15.796 1.00 74.12 70 ARG A O 1
ATOM 537 N N . LEU A 1 71 ? -8.551 -7.651 15.039 1.00 78.56 71 LEU A N 1
ATOM 538 C CA . LEU A 1 71 ? -8.370 -8.735 16.008 1.00 78.56 71 LEU A CA 1
ATOM 539 C C . LEU A 1 71 ? -7.590 -8.276 17.249 1.00 78.56 71 LEU A C 1
ATOM 541 O O . LEU A 1 71 ? -7.668 -8.907 18.300 1.00 78.56 71 LEU A O 1
ATOM 545 N N . VAL A 1 72 ? -6.857 -7.164 17.151 1.00 76.81 72 VAL A N 1
ATOM 546 C CA . VAL A 1 72 ? -6.028 -6.643 18.241 1.00 76.81 72 VAL A CA 1
ATOM 547 C C . VAL A 1 72 ? -6.852 -5.739 19.158 1.00 76.81 72 VAL A C 1
ATOM 549 O O . VAL A 1 72 ? -7.331 -4.672 18.772 1.00 76.81 72 VAL A O 1
ATOM 552 N N . GLY A 1 73 ? -6.998 -6.159 20.417 1.00 66.38 73 GLY A N 1
ATOM 553 C CA . GLY A 1 73 ? -7.719 -5.396 21.438 1.00 66.38 73 GLY A CA 1
ATOM 554 C C . GLY A 1 73 ? -6.950 -4.191 21.995 1.00 66.38 73 GLY A C 1
ATOM 555 O O . GLY A 1 73 ? -7.581 -3.269 22.514 1.00 66.38 73 GLY A O 1
ATOM 556 N N . ASN A 1 74 ? -5.618 -4.193 21.877 1.00 80.00 74 ASN A N 1
ATOM 557 C CA . ASN A 1 74 ? -4.733 -3.137 22.364 1.00 80.00 74 ASN A CA 1
ATOM 558 C C . ASN A 1 74 ? -4.536 -2.043 21.298 1.00 80.00 74 ASN A C 1
ATOM 560 O O . ASN A 1 74 ? -3.986 -2.292 20.226 1.00 80.00 74 ASN A O 1
ATOM 564 N N . GLN A 1 75 ? -4.955 -0.819 21.623 1.00 68.94 75 GLN A N 1
ATOM 565 C CA . GLN A 1 75 ? -4.888 0.348 20.740 1.00 68.94 75 GLN A CA 1
ATOM 566 C C . GLN A 1 75 ? -3.459 0.706 20.306 1.00 68.94 75 GLN A C 1
ATOM 568 O O . GLN A 1 75 ? -3.251 1.060 19.149 1.00 68.94 75 GLN A O 1
ATOM 573 N N . VAL A 1 76 ? -2.474 0.566 21.199 1.00 73.88 76 VAL A N 1
ATOM 574 C CA . VAL A 1 76 ? -1.067 0.889 20.911 1.00 73.88 76 VAL A CA 1
ATOM 575 C C . VAL A 1 76 ? -0.491 -0.108 19.914 1.00 73.88 76 VAL A C 1
ATOM 577 O O . VAL A 1 76 ? 0.045 0.284 18.885 1.00 73.88 76 VAL A O 1
ATOM 580 N N . VAL A 1 77 ? -0.682 -1.406 20.165 1.00 75.81 77 VAL A N 1
ATOM 581 C CA . VAL A 1 77 ? -0.224 -2.474 19.259 1.00 75.81 77 VAL A CA 1
ATOM 582 C C . VAL A 1 77 ? -0.902 -2.350 17.895 1.00 75.81 77 VAL A C 1
ATOM 584 O O . VAL A 1 77 ? -0.261 -2.519 16.863 1.00 75.81 77 VAL A O 1
ATOM 587 N N . ARG A 1 78 ? -2.188 -1.989 17.875 1.00 73.94 78 ARG A N 1
ATOM 588 C CA . ARG A 1 78 ? -2.932 -1.746 16.639 1.00 73.94 78 ARG A CA 1
ATOM 589 C C . ARG A 1 78 ? -2.359 -0.576 15.836 1.00 73.94 78 ARG A C 1
ATOM 591 O O . ARG A 1 78 ? -2.183 -0.712 14.630 1.00 73.94 78 ARG A O 1
ATOM 598 N N . ALA A 1 79 ? -2.059 0.544 16.491 1.00 69.06 79 ALA A N 1
ATOM 599 C CA . ALA A 1 79 ? -1.444 1.703 15.850 1.00 69.06 79 ALA A CA 1
ATOM 600 C C . ALA A 1 79 ? -0.037 1.378 15.325 1.00 69.06 79 ALA A C 1
ATOM 602 O O . ALA A 1 79 ? 0.277 1.712 14.187 1.00 69.06 79 ALA A O 1
ATOM 603 N N . VAL A 1 80 ? 0.775 0.658 16.106 1.00 75.50 80 VAL A N 1
ATOM 604 C CA . VAL A 1 80 ? 2.115 0.212 15.690 1.00 75.50 80 VAL A CA 1
ATOM 605 C C . VAL A 1 80 ? 2.036 -0.694 14.465 1.00 75.50 80 VAL A C 1
ATOM 607 O O . VAL A 1 80 ? 2.762 -0.462 13.508 1.00 75.50 80 VAL A O 1
ATOM 610 N N . LEU A 1 81 ? 1.127 -1.671 14.436 1.00 73.12 81 LEU A N 1
ATOM 611 C CA . LEU A 1 81 ? 0.937 -2.536 13.266 1.00 73.12 81 LEU A CA 1
ATOM 612 C C . LEU A 1 81 ? 0.553 -1.731 12.015 1.00 73.12 81 LEU A C 1
ATOM 614 O O . LEU A 1 81 ? 1.106 -1.968 10.942 1.00 73.12 81 LEU A O 1
ATOM 618 N N . LEU A 1 82 ? -0.353 -0.759 12.166 1.00 71.81 82 LEU A N 1
ATOM 619 C CA . LEU A 1 82 ? -0.812 0.113 11.080 1.00 71.81 82 LEU A CA 1
ATOM 620 C C . LEU A 1 82 ? 0.270 1.071 10.560 1.00 71.81 82 LEU A C 1
ATOM 622 O O . LEU A 1 82 ? 0.192 1.475 9.404 1.00 71.81 82 LEU A O 1
ATOM 626 N N . LEU A 1 83 ? 1.262 1.420 11.383 1.00 71.31 83 LEU A N 1
ATOM 627 C CA . LEU A 1 83 ? 2.376 2.302 11.016 1.00 71.31 83 LEU A CA 1
ATOM 628 C C . LEU A 1 83 ? 3.607 1.532 10.512 1.00 71.31 83 LEU A C 1
ATOM 630 O O . LEU A 1 83 ? 4.278 1.979 9.588 1.00 71.31 83 LEU A O 1
ATOM 634 N N . ALA A 1 84 ? 3.901 0.365 11.086 1.00 71.94 84 ALA A N 1
ATOM 635 C CA . ALA A 1 84 ? 5.101 -0.408 10.776 1.00 71.94 84 ALA A CA 1
ATOM 636 C C . ALA A 1 84 ? 5.038 -1.087 9.401 1.00 71.94 84 ALA A C 1
ATOM 638 O O . ALA A 1 84 ? 6.034 -1.091 8.682 1.00 71.94 84 ALA A O 1
ATOM 639 N N . GLY A 1 85 ? 3.878 -1.631 9.010 1.00 67.62 85 GLY A N 1
ATOM 640 C CA . GLY A 1 85 ? 3.717 -2.283 7.702 1.00 67.62 85 GLY A CA 1
ATOM 641 C C . GLY A 1 85 ? 4.071 -1.362 6.523 1.00 67.62 85 GLY A C 1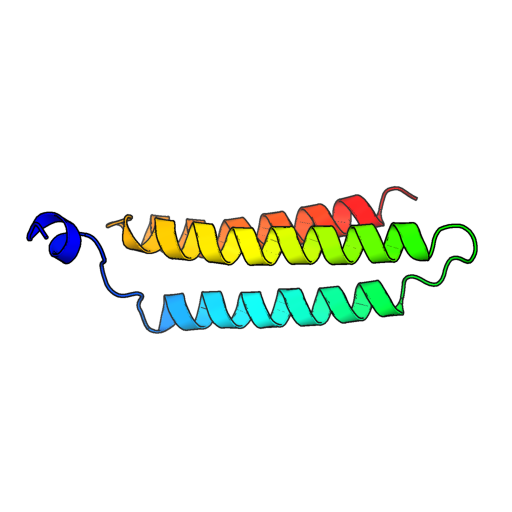
ATOM 642 O O . GLY A 1 85 ? 4.833 -1.761 5.643 1.00 67.62 85 GLY A O 1
ATOM 643 N N . PRO A 1 86 ? 3.586 -0.113 6.516 1.00 63.94 86 PRO A N 1
ATOM 644 C CA . PRO A 1 86 ? 3.933 0.851 5.480 1.00 63.94 86 PRO A CA 1
ATOM 645 C C . PRO A 1 86 ? 5.375 1.352 5.506 1.00 63.94 86 PRO A C 1
ATOM 647 O O . PRO A 1 86 ? 5.967 1.516 4.444 1.00 63.94 86 PRO A O 1
ATOM 650 N N . LEU A 1 87 ? 5.961 1.554 6.689 1.00 68.69 87 LEU A N 1
ATOM 651 C CA . LEU A 1 87 ? 7.377 1.918 6.809 1.00 68.69 87 LEU A CA 1
ATOM 652 C C . LEU A 1 87 ? 8.289 0.822 6.238 1.00 68.69 87 LEU A C 1
ATOM 654 O O . LEU A 1 87 ? 9.275 1.128 5.575 1.00 68.69 87 LEU A O 1
ATOM 658 N N . LEU A 1 88 ? 7.915 -0.448 6.422 1.00 69.00 88 LEU A N 1
ATOM 659 C CA . LEU A 1 88 ? 8.561 -1.590 5.772 1.00 69.00 88 LEU A CA 1
ATOM 660 C C . LEU A 1 88 ? 8.416 -1.544 4.243 1.00 69.00 88 LEU A C 1
ATOM 662 O O . LEU A 1 88 ? 9.395 -1.771 3.540 1.00 69.00 88 LEU A O 1
ATOM 666 N N . GLY A 1 89 ? 7.230 -1.207 3.726 1.00 65.62 89 GLY A N 1
ATOM 667 C CA . GLY A 1 89 ? 6.999 -1.038 2.285 1.00 65.62 89 GLY A CA 1
ATOM 668 C C . GLY A 1 89 ? 7.876 0.055 1.662 1.00 65.62 89 GLY A C 1
ATOM 669 O O . GLY A 1 89 ? 8.514 -0.177 0.637 1.00 65.62 89 GLY A O 1
ATOM 670 N N . ILE A 1 90 ? 7.976 1.213 2.324 1.00 66.00 90 ILE A N 1
ATOM 671 C CA . ILE A 1 90 ? 8.849 2.325 1.915 1.00 66.00 90 ILE A CA 1
ATOM 672 C C . ILE A 1 90 ? 10.323 1.906 1.953 1.00 66.00 90 ILE A C 1
ATOM 674 O O . ILE A 1 90 ? 11.053 2.150 0.997 1.00 66.00 90 ILE A O 1
ATOM 678 N N . ALA A 1 91 ? 10.762 1.244 3.027 1.00 68.94 91 ALA A N 1
ATOM 679 C CA . ALA A 1 91 ? 12.141 0.784 3.159 1.00 68.94 91 ALA A CA 1
ATOM 680 C C . ALA A 1 91 ? 12.529 -0.225 2.063 1.00 68.94 91 ALA A C 1
ATOM 682 O O . ALA A 1 91 ? 13.637 -0.152 1.538 1.00 68.94 91 ALA A O 1
ATOM 683 N N . LEU A 1 92 ? 11.618 -1.129 1.680 1.00 67.31 92 LEU A N 1
ATOM 684 C CA . LEU A 1 92 ? 11.838 -2.083 0.588 1.00 67.31 92 LEU A CA 1
ATOM 685 C C . LEU A 1 92 ? 11.923 -1.393 -0.778 1.00 67.31 92 LEU A C 1
ATOM 687 O O . LEU A 1 92 ? 12.788 -1.746 -1.576 1.00 67.31 92 LEU A O 1
ATOM 691 N N . LEU A 1 93 ? 11.064 -0.402 -1.037 1.00 65.50 93 LEU A N 1
ATOM 692 C CA . LEU A 1 93 ? 11.112 0.406 -2.261 1.00 65.50 93 LEU A CA 1
ATOM 693 C C . LEU A 1 93 ? 12.425 1.192 -2.372 1.00 65.50 93 LEU A C 1
ATOM 695 O O . LEU A 1 93 ? 13.068 1.155 -3.418 1.00 65.50 93 LEU A O 1
ATOM 699 N N . ILE A 1 94 ? 12.855 1.840 -1.285 1.00 68.12 94 ILE A N 1
ATOM 700 C CA . ILE A 1 94 ? 14.132 2.566 -1.240 1.00 68.12 94 ILE A CA 1
ATOM 701 C C . ILE A 1 94 ? 15.299 1.595 -1.439 1.00 68.12 94 ILE A C 1
ATOM 703 O O . ILE A 1 94 ? 16.141 1.828 -2.301 1.00 68.12 94 ILE A O 1
ATOM 707 N N . GLY A 1 95 ? 15.324 0.479 -0.705 1.00 64.44 95 GLY A N 1
ATOM 708 C CA . GLY A 1 95 ? 16.373 -0.533 -0.833 1.00 64.44 95 GLY A CA 1
ATOM 709 C C . GLY A 1 95 ? 16.495 -1.072 -2.260 1.00 64.44 95 GLY A C 1
ATOM 710 O O . GLY A 1 95 ? 17.599 -1.142 -2.793 1.00 64.44 95 GLY A O 1
ATOM 711 N N . ALA A 1 96 ? 15.367 -1.368 -2.913 1.00 62.22 96 ALA A N 1
ATOM 712 C CA . ALA A 1 96 ? 15.346 -1.803 -4.308 1.00 62.22 96 ALA A CA 1
ATOM 713 C C . ALA A 1 96 ? 15.873 -0.724 -5.273 1.00 62.22 96 ALA A C 1
ATOM 715 O O . ALA A 1 96 ? 16.603 -1.057 -6.199 1.00 62.22 96 ALA A O 1
ATOM 716 N N . SER A 1 97 ? 15.561 0.556 -5.035 1.00 59.47 97 SER A N 1
ATOM 717 C CA . SER A 1 97 ? 16.052 1.675 -5.859 1.00 59.47 97 SER A CA 1
ATOM 718 C C . SER A 1 97 ? 17.550 1.967 -5.700 1.00 59.47 97 SER A C 1
ATOM 720 O O . SER A 1 97 ? 18.144 2.598 -6.567 1.00 59.47 97 SER A O 1
ATOM 722 N N . THR A 1 98 ? 18.171 1.511 -4.606 1.00 61.81 98 THR A N 1
ATOM 723 C CA . THR A 1 98 ? 19.605 1.715 -4.327 1.00 61.81 98 THR A CA 1
ATOM 724 C C . THR A 1 98 ? 20.505 0.573 -4.801 1.00 61.81 98 THR A C 1
ATOM 726 O O . THR A 1 98 ? 21.724 0.691 -4.714 1.00 61.81 98 THR A O 1
ATOM 729 N N . ILE A 1 99 ? 19.931 -0.536 -5.281 1.00 56.31 99 ILE A N 1
ATOM 730 C CA . ILE A 1 99 ? 20.684 -1.628 -5.910 1.00 56.31 99 ILE A CA 1
ATOM 731 C C . ILE A 1 99 ? 20.808 -1.276 -7.399 1.00 56.31 99 ILE A C 1
ATOM 733 O O . ILE A 1 99 ? 20.048 -1.765 -8.231 1.00 56.31 99 ILE A O 1
ATOM 737 N N . GLY A 1 100 ? 21.721 -0.352 -7.696 1.00 44.91 100 GLY A N 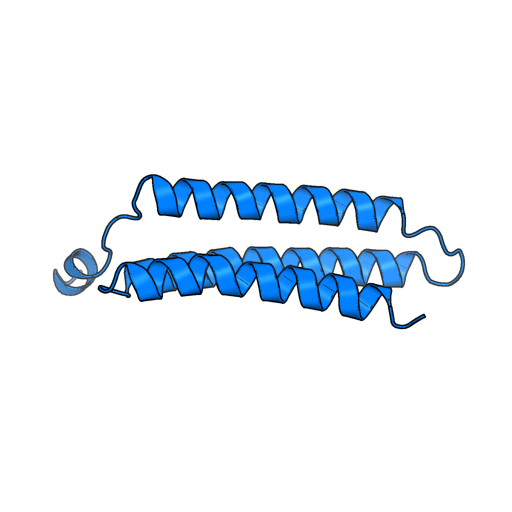1
ATOM 738 C CA . GLY A 1 100 ? 22.139 0.064 -9.036 1.00 44.91 100 GLY A CA 1
ATOM 739 C C . GLY A 1 100 ? 23.652 0.015 -9.139 1.00 44.91 100 GLY A C 1
ATOM 740 O O . GLY A 1 100 ? 24.306 0.465 -8.170 1.00 44.91 100 GLY A O 1
#

Foldseek 3Di:
DDCVVVPQFDDQDPVLVVLLVVLLVVLVVQLVVQLVPLDPPVCNVVSNVVSVVLSVQLNVLSVVLSVVLRRDPDPVVNVCSSPVSSVVSVVVVVVVVPPD

Nearest PDB structures (foldseek):
  7k3h-assembly1_B  TM=4.821E-01  e=4.583E+00  synthetic construct
  4ons-assembly1_A  TM=4.645E-01  e=4.850E+00  Mus musculus

pLDDT: mean 74.25, std 10.78, range [44.91, 86.69]

Mean predicted aligned error: 9.03 Å

Solvent-accessible surface area (backbone atoms only — not comparable to full-atom values): 5607 Å² total; per-residue (Å²): 137,64,70,71,71,70,72,52,61,56,78,77,48,74,65,56,50,49,53,52,50,51,51,53,52,50,45,50,52,53,36,51,51,51,44,69,67,39,66,50,90,94,46,25,71,59,48,32,49,52,38,52,50,53,36,50,51,37,54,51,44,53,53,52,41,58,55,51,41,27,66,46,88,50,67,66,63,29,50,48,48,65,52,48,55,55,54,50,40,51,50,52,54,53,54,58,70,65,73,118

Radius of gyration: 16.68 Å; Cα contacts (8 Å, |Δi|>4): 62; chains: 1; bounding box: 46×27×44 Å

Secondary structure (DSSP, 8-state):
--HHHHHT-PPPPHHHHHHHHHHHHHHHHHHHHHHHH---TTTHHHHHHHHHHHHHHHHHHHHHHHHHTTT---HHHHHHHHHHHHHHHHHHHHHHHT--